Protein AF-A0A2E8M5B8-F1 (afdb_monomer_lite)

Secondary structure (DSSP, 8-state):
--------------S-----PPPS---EEETTEEE-TTS-BHHHHHHHTTT-HHHHHHHTT--HHHHHHHHHHHHSS-HHHHHHHHHHHHHHHHHHTT--HHHHHHHTT-SSHHHHHHHHHHHHSS-HHHHHHHHHHHS---

pLDDT: mean 84.52, std 21.91, range [30.61, 98.12]

Sequence (142 aa):
MANLEVRAFKQNAGDTIMSQDPPKFTITREGQHFRCPNGEDLLELAEEEEFSVSGVAEHLKLTNRQLEYAVERASGLRPKELFRRHRMLLARRLVAEGFSLQVIAHRLGFKHYTHFASEIKSYFDLPPRQFQKSVRALCPET

Foldseek 3Di:
DDDDDDDDPDDDDDDDDDDDDPQPWAWADDPPFTQTPVRDTLQVQCLVQLVDLCSSCVVSVHDSVSSQVRCCVHPVDGSSVVNLVSLLVVLLVVLLVVDDLVVSCVSSNNPDSVVVQVSNCVPVVDGPVRSSVVSNVVNPDD

Structure (mmCIF, N/CA/C/O backbone):
data_AF-A0A2E8M5B8-F1
#
_entry.id   AF-A0A2E8M5B8-F1
#
loop_
_atom_site.group_PDB
_atom_site.id
_atom_site.type_symbol
_atom_site.label_atom_id
_atom_site.label_alt_id
_atom_site.label_comp_id
_atom_site.label_asym_id
_atom_site.label_entity_id
_atom_site.label_seq_id
_atom_site.pdbx_PDB_ins_code
_atom_site.Cartn_x
_atom_site.Cartn_y
_atom_site.Cartn_z
_atom_site.occupancy
_atom_site.B_iso_or_eq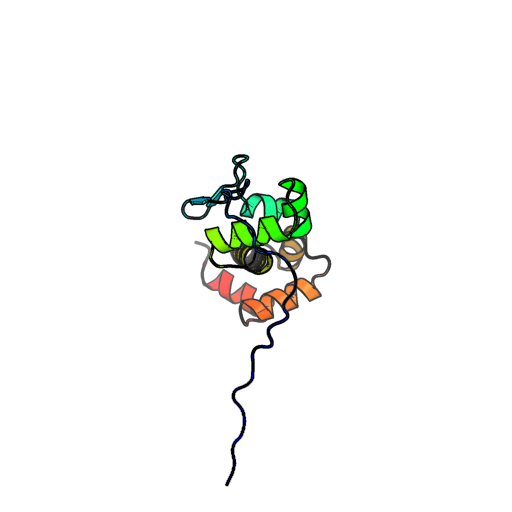uiv
_atom_site.auth_seq_id
_atom_site.auth_comp_id
_atom_site.auth_asym_id
_atom_site.auth_atom_id
_atom_site.pdbx_PDB_model_num
ATOM 1 N N . MET A 1 1 ? 30.129 -19.067 37.829 1.00 33.22 1 MET A N 1
ATOM 2 C CA . MET A 1 1 ? 30.507 -17.890 37.022 1.00 33.22 1 MET A CA 1
ATOM 3 C C . MET A 1 1 ? 29.460 -17.691 35.934 1.00 33.22 1 MET A C 1
ATOM 5 O O . MET A 1 1 ? 29.068 -18.681 35.336 1.00 33.22 1 MET A O 1
ATOM 9 N N . ALA A 1 2 ? 29.052 -16.431 35.738 1.00 38.66 2 ALA A N 1
ATOM 10 C CA . ALA A 1 2 ? 28.239 -15.855 34.653 1.00 38.66 2 ALA A CA 1
ATOM 11 C C . ALA A 1 2 ? 26.739 -16.236 34.538 1.00 38.66 2 ALA A C 1
ATOM 13 O O . ALA A 1 2 ? 26.355 -17.130 33.794 1.00 38.66 2 ALA A O 1
ATOM 14 N N . ASN A 1 3 ? 25.896 -15.437 35.209 1.00 33.50 3 ASN A N 1
ATOM 15 C CA . ASN A 1 3 ? 24.574 -15.025 34.709 1.00 33.50 3 ASN A CA 1
ATOM 16 C C . ASN A 1 3 ? 24.756 -14.075 33.509 1.00 33.50 3 ASN A C 1
ATOM 18 O O . ASN A 1 3 ? 25.598 -13.184 33.621 1.00 33.50 3 ASN A O 1
ATOM 22 N N . LEU A 1 4 ? 23.930 -14.175 32.453 1.00 33.72 4 LEU A N 1
ATOM 23 C CA . LEU A 1 4 ? 23.554 -13.009 31.629 1.00 33.72 4 LEU A CA 1
ATOM 24 C C . LEU A 1 4 ? 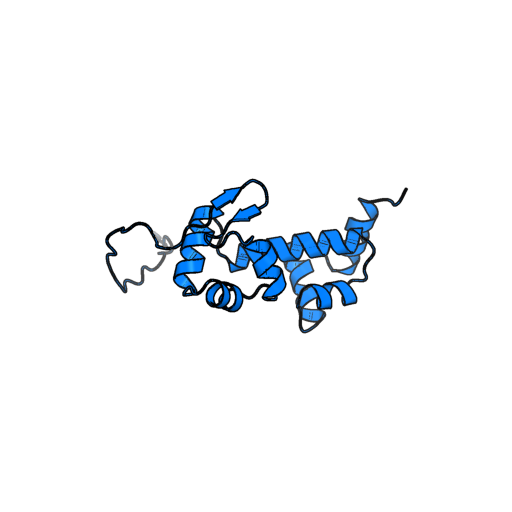22.255 -13.214 30.806 1.00 33.72 4 LEU A C 1
ATOM 26 O O . LEU A 1 4 ? 22.248 -13.802 29.731 1.00 33.72 4 LEU A O 1
ATOM 30 N N . GLU A 1 5 ? 21.176 -12.680 31.381 1.00 34.28 5 GLU A N 1
ATOM 31 C CA . GLU A 1 5 ? 20.091 -11.876 30.786 1.00 34.28 5 GLU A CA 1
ATOM 32 C C . GLU A 1 5 ? 19.226 -12.397 29.623 1.00 34.28 5 GLU A C 1
ATOM 34 O O . GLU A 1 5 ? 19.441 -12.149 28.436 1.00 34.28 5 GLU A O 1
ATOM 39 N N . VAL A 1 6 ? 18.076 -12.925 30.049 1.00 36.88 6 VAL A N 1
ATOM 40 C CA . VAL A 1 6 ? 16.765 -12.788 29.406 1.00 36.88 6 VAL A CA 1
ATOM 41 C C . VAL A 1 6 ? 16.484 -11.301 29.137 1.00 36.88 6 VAL A C 1
ATOM 43 O O . VAL A 1 6 ? 16.344 -10.508 30.068 1.00 36.88 6 VAL A O 1
ATOM 46 N N . ARG A 1 7 ? 16.387 -10.900 27.864 1.00 35.53 7 ARG A N 1
ATOM 47 C CA . ARG A 1 7 ? 16.002 -9.529 27.501 1.00 35.53 7 ARG A CA 1
ATOM 48 C C . ARG A 1 7 ? 14.517 -9.310 27.776 1.00 35.53 7 ARG A C 1
ATOM 50 O O . ARG A 1 7 ? 13.651 -9.801 27.059 1.00 35.53 7 ARG A O 1
ATOM 57 N N . ALA A 1 8 ? 14.271 -8.549 28.836 1.00 30.61 8 ALA A N 1
ATOM 58 C CA . ALA A 1 8 ? 12.982 -8.038 29.257 1.00 30.61 8 ALA A CA 1
ATOM 59 C C . ALA A 1 8 ? 12.283 -7.252 28.136 1.00 30.61 8 ALA A C 1
ATOM 61 O O . ALA A 1 8 ? 12.781 -6.228 27.663 1.00 30.61 8 ALA A O 1
ATOM 62 N N . PHE A 1 9 ? 11.086 -7.699 27.761 1.00 33.22 9 PHE A N 1
ATOM 63 C CA . PHE A 1 9 ? 10.122 -6.874 27.045 1.00 33.22 9 PHE A CA 1
ATOM 64 C C . PHE A 1 9 ? 9.540 -5.894 28.071 1.00 33.22 9 PHE A C 1
ATOM 66 O O . PHE A 1 9 ? 8.721 -6.269 28.911 1.00 33.22 9 PHE A O 1
ATOM 73 N N . LYS A 1 10 ? 10.060 -4.661 28.088 1.00 37.47 10 LYS A N 1
ATOM 74 C CA . LYS A 1 10 ? 9.606 -3.611 29.006 1.00 37.47 10 LYS A CA 1
ATOM 75 C C . LYS A 1 10 ? 8.118 -3.347 28.787 1.00 37.47 10 LYS A C 1
ATOM 77 O O . LYS A 1 10 ? 7.710 -2.825 27.754 1.00 37.47 10 LYS A O 1
ATOM 82 N N . GLN A 1 11 ? 7.344 -3.689 29.809 1.00 38.25 11 GLN A N 1
ATOM 83 C CA . GLN A 1 11 ? 6.025 -3.141 30.072 1.00 38.25 11 GLN A CA 1
ATOM 84 C C . GLN A 1 11 ? 6.169 -1.631 30.275 1.00 38.25 11 GLN A C 1
ATOM 86 O O . GLN A 1 11 ? 6.927 -1.200 31.141 1.00 38.25 11 GLN A O 1
ATOM 91 N N . ASN A 1 12 ? 5.427 -0.841 29.505 1.00 33.47 12 ASN A N 1
ATOM 92 C CA . ASN A 1 12 ? 5.017 0.484 29.943 1.00 33.47 12 ASN A CA 1
ATOM 93 C C . ASN A 1 12 ? 3.513 0.424 30.192 1.00 33.47 12 ASN A C 1
ATOM 95 O O . ASN A 1 12 ? 2.718 0.259 29.268 1.00 33.47 12 ASN A O 1
ATOM 99 N N . ALA A 1 13 ? 3.175 0.487 31.477 1.00 43.53 13 ALA A N 1
ATOM 100 C CA . ALA A 1 13 ? 1.834 0.670 31.992 1.00 43.53 13 ALA A CA 1
ATOM 101 C C . ALA A 1 13 ? 1.365 2.104 31.712 1.00 43.53 13 ALA A C 1
ATOM 103 O O . ALA A 1 13 ? 2.111 3.059 31.925 1.00 43.53 13 ALA A O 1
ATOM 104 N N . GLY A 1 14 ? 0.124 2.226 31.256 1.00 35.47 14 GLY A N 1
ATOM 105 C CA . GLY A 1 14 ? -0.558 3.490 31.030 1.00 35.47 14 GLY A CA 1
ATOM 106 C C . GLY A 1 14 ? -1.875 3.245 30.306 1.00 35.47 14 GLY A C 1
ATOM 107 O O . GLY A 1 14 ? -1.875 2.960 29.115 1.00 35.47 14 GLY A O 1
ATOM 108 N N . ASP A 1 15 ? -2.959 3.363 31.065 1.00 31.81 15 ASP A N 1
ATOM 109 C CA . ASP A 1 15 ? -4.348 3.549 30.640 1.00 31.81 15 ASP A CA 1
ATOM 110 C C . ASP A 1 15 ? -5.238 2.318 30.385 1.00 31.81 15 ASP A C 1
ATOM 112 O O . ASP A 1 15 ? -5.328 1.737 29.305 1.00 31.81 15 ASP A O 1
ATOM 116 N N . THR A 1 16 ? -6.025 2.070 31.438 1.00 36.72 16 THR A N 1
ATOM 117 C CA . THR A 1 16 ? -7.466 1.799 31.392 1.00 36.72 16 THR A CA 1
ATOM 118 C C . THR A 1 16 ? -7.899 0.378 31.042 1.00 36.72 16 THR A C 1
ATOM 120 O O . THR A 1 16 ? -8.002 -0.042 29.893 1.00 36.72 16 THR A O 1
ATOM 123 N N . ILE A 1 17 ? -8.289 -0.318 32.112 1.00 40.53 17 ILE A N 1
ATOM 124 C CA . ILE A 1 17 ? -9.293 -1.380 32.133 1.00 40.53 17 ILE A CA 1
ATOM 125 C C . ILE A 1 17 ? -10.528 -0.875 31.365 1.00 40.53 17 ILE A C 1
ATOM 127 O O . ILE A 1 17 ? -11.286 -0.063 31.888 1.00 40.53 17 ILE A O 1
ATOM 131 N N . MET A 1 18 ? -10.730 -1.322 30.124 1.00 39.91 18 MET A N 1
ATOM 132 C CA . MET A 1 18 ? -12.006 -1.140 29.429 1.00 39.91 18 MET A CA 1
ATOM 133 C C . MET A 1 18 ? -12.840 -2.406 29.597 1.00 39.91 18 MET A C 1
ATOM 135 O O . MET A 1 18 ? -12.490 -3.478 29.103 1.00 39.91 18 MET A O 1
ATOM 139 N N . SER A 1 19 ? -13.955 -2.245 30.308 1.00 40.88 19 SER A N 1
ATOM 140 C CA . SER A 1 19 ? -15.151 -3.073 30.197 1.00 40.88 19 SER A CA 1
ATOM 141 C C . SER A 1 19 ? -15.430 -3.380 28.725 1.00 40.88 19 SER A C 1
ATOM 143 O O . SER A 1 19 ? -15.559 -2.456 27.919 1.00 40.88 19 SER A O 1
ATOM 145 N N . GLN A 1 20 ? -15.501 -4.657 28.353 1.00 41.09 20 GLN A N 1
ATOM 146 C CA . GLN A 1 20 ? -15.844 -5.038 26.986 1.00 41.09 20 GLN A CA 1
ATOM 147 C C . GLN A 1 20 ? -17.353 -4.885 26.765 1.00 41.09 20 GLN A C 1
ATOM 149 O O . GLN A 1 20 ? -18.099 -5.858 26.798 1.00 41.09 20 GLN A O 1
ATOM 154 N N . ASP A 1 21 ? -17.787 -3.650 26.513 1.00 43.72 21 ASP A N 1
ATOM 155 C CA . ASP A 1 21 ? -18.856 -3.441 25.538 1.00 43.72 21 ASP A CA 1
ATOM 156 C C . ASP A 1 21 ? -18.351 -3.966 24.182 1.00 43.72 21 ASP A C 1
ATOM 158 O O . ASP A 1 21 ? -17.168 -3.778 23.860 1.00 43.72 21 ASP A O 1
ATOM 162 N N . PRO A 1 22 ? -19.192 -4.630 23.366 1.00 47.44 22 PRO A N 1
ATOM 163 C CA . PRO A 1 22 ? -18.788 -5.015 22.021 1.00 47.44 22 PRO A CA 1
ATOM 164 C C . PRO A 1 22 ? -18.291 -3.764 21.277 1.00 47.44 22 PRO A C 1
ATOM 166 O O . PRO A 1 22 ? -18.935 -2.711 21.349 1.00 47.44 22 PRO A O 1
ATOM 169 N N . PRO A 1 23 ? -17.138 -3.823 20.583 1.00 56.12 23 PRO A N 1
ATOM 170 C CA . PRO A 1 23 ? -16.625 -2.655 19.889 1.00 56.12 23 PRO A CA 1
ATOM 171 C C . PRO A 1 23 ? -17.671 -2.192 18.873 1.00 56.12 23 PRO A C 1
ATOM 173 O O . PRO A 1 23 ? -18.149 -2.989 18.066 1.00 56.12 23 PRO A O 1
ATOM 176 N N . LYS A 1 24 ? -17.998 -0.892 18.892 1.00 63.88 24 LYS A N 1
ATOM 177 C CA . LYS A 1 24 ? -18.961 -0.251 17.971 1.00 63.88 24 LYS A CA 1
ATOM 178 C C . LYS A 1 24 ? -18.659 -0.499 16.483 1.00 63.88 24 LYS A C 1
ATOM 180 O O . LYS A 1 24 ? -19.506 -0.224 15.643 1.00 63.88 24 LYS A O 1
ATOM 185 N N . PHE A 1 25 ? -17.469 -1.004 16.159 1.00 78.94 25 PHE A N 1
ATOM 186 C CA . PHE A 1 25 ? -17.004 -1.275 14.810 1.00 78.94 25 PHE A CA 1
ATOM 187 C C . PHE A 1 25 ? -16.419 -2.690 14.715 1.00 78.94 25 PHE A C 1
ATOM 189 O O . PHE A 1 25 ? -15.514 -3.045 15.472 1.00 78.94 25 PHE A O 1
ATOM 196 N N . THR A 1 26 ? -16.929 -3.500 13.785 1.00 87.94 26 THR A N 1
ATOM 197 C CA . THR A 1 26 ? -16.438 -4.860 13.518 1.00 87.94 26 THR A CA 1
ATOM 198 C C . THR A 1 26 ? -16.096 -4.989 12.041 1.00 87.94 26 THR A C 1
ATOM 200 O O . THR A 1 26 ? -16.945 -4.739 11.195 1.00 87.94 26 THR A O 1
ATOM 203 N N . ILE A 1 27 ? -14.861 -5.392 11.745 1.00 91.69 27 ILE A N 1
ATOM 204 C CA . ILE A 1 27 ? -14.448 -5.794 10.399 1.00 91.69 27 ILE A CA 1
ATOM 205 C C . ILE A 1 27 ? -14.554 -7.310 10.333 1.00 91.69 27 ILE A C 1
ATOM 207 O O . ILE A 1 27 ? -14.029 -8.004 11.209 1.00 91.69 27 ILE A O 1
ATOM 211 N N . THR A 1 28 ? -15.207 -7.818 9.296 1.00 92.38 28 THR A N 1
ATOM 212 C CA . THR A 1 28 ? -15.345 -9.258 9.068 1.00 92.38 28 THR A CA 1
ATOM 213 C C . THR A 1 28 ? -14.578 -9.647 7.818 1.00 92.38 28 THR A C 1
ATOM 215 O O . THR A 1 28 ? -14.636 -8.965 6.797 1.00 92.38 28 THR A O 1
ATOM 218 N N . ARG A 1 29 ? -13.838 -10.755 7.887 1.00 91.94 29 ARG A N 1
ATOM 219 C CA . ARG A 1 29 ? -13.138 -11.300 6.727 1.00 91.94 29 ARG A CA 1
ATOM 220 C C . ARG A 1 29 ? -14.043 -12.272 5.973 1.00 91.94 29 ARG A C 1
ATOM 222 O O . ARG A 1 29 ? -14.415 -13.311 6.512 1.00 91.94 29 ARG A O 1
ATOM 229 N N . GLU A 1 30 ? -14.306 -11.973 4.709 1.00 90.75 30 GLU A N 1
ATOM 230 C CA . GLU A 1 30 ? -15.111 -12.781 3.792 1.00 90.75 30 GLU A CA 1
ATOM 231 C C . GLU A 1 30 ? -14.247 -13.204 2.598 1.00 90.75 30 GLU A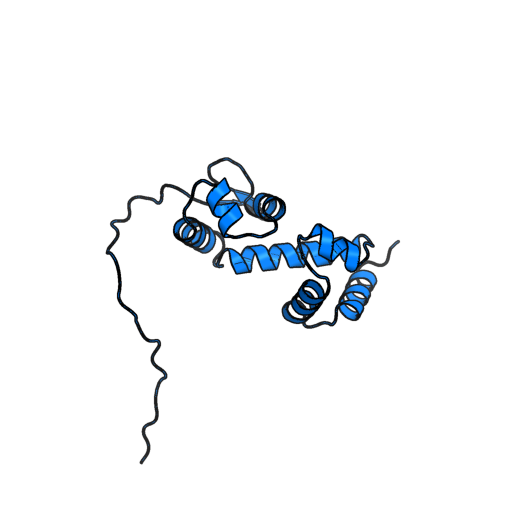 C 1
ATOM 233 O O . GLU A 1 30 ? -14.171 -12.547 1.560 1.00 90.75 30 GLU A O 1
ATOM 238 N N . GLY A 1 31 ? -13.509 -14.304 2.768 1.00 88.56 31 GLY A N 1
ATOM 239 C CA . GLY A 1 31 ? -12.560 -14.780 1.761 1.00 88.56 31 GLY A CA 1
ATOM 240 C C . GLY A 1 31 ? -11.382 -13.816 1.566 1.00 88.56 31 GLY A C 1
ATOM 241 O O . GLY A 1 31 ? -10.467 -13.768 2.401 1.00 88.56 31 GLY A O 1
ATOM 242 N N . GLN A 1 32 ? -11.381 -13.106 0.434 1.00 85.44 32 GLN A N 1
ATOM 243 C CA . GLN A 1 32 ? -10.380 -12.086 0.085 1.00 85.44 32 GLN A CA 1
ATOM 244 C C . GLN A 1 32 ? -10.792 -10.673 0.515 1.00 85.44 32 GLN A C 1
ATOM 246 O O . GLN A 1 32 ? -9.937 -9.793 0.562 1.00 85.44 32 GLN A O 1
ATOM 251 N N . HIS A 1 33 ? -12.063 -10.489 0.864 1.00 92.19 33 HIS A N 1
ATOM 252 C CA . HIS A 1 33 ? -12.640 -9.205 1.222 1.00 92.19 33 HIS A CA 1
ATOM 253 C C . HIS A 1 33 ? -12.626 -8.979 2.733 1.00 92.19 33 HIS A C 1
ATOM 255 O O . HIS A 1 33 ? -12.732 -9.922 3.527 1.00 92.19 33 HIS A O 1
ATOM 261 N N . PHE A 1 34 ? -12.522 -7.715 3.129 1.00 94.62 34 PHE A N 1
ATOM 262 C CA . PHE A 1 34 ? -12.621 -7.277 4.519 1.00 94.62 34 PHE A CA 1
ATOM 263 C C . PHE A 1 34 ? -13.777 -6.292 4.623 1.00 94.62 34 PHE A C 1
ATOM 265 O O . PHE A 1 34 ? -13.618 -5.108 4.345 1.00 94.62 34 PHE A O 1
ATOM 272 N N . ARG A 1 35 ? -14.951 -6.791 5.008 1.00 95.25 35 ARG A N 1
ATOM 273 C CA . ARG A 1 35 ? -16.172 -5.990 5.066 1.00 95.25 35 ARG A CA 1
ATOM 274 C C . ARG A 1 35 ? -16.189 -5.121 6.310 1.00 95.25 35 ARG A C 1
ATOM 276 O O . ARG A 1 35 ? -16.115 -5.624 7.436 1.00 95.25 35 ARG A O 1
ATOM 283 N N . CYS A 1 36 ? -16.306 -3.821 6.084 1.00 92.31 36 CYS A N 1
ATOM 284 C CA . CYS A 1 36 ? -16.576 -2.828 7.107 1.00 92.31 36 CYS A CA 1
ATOM 285 C C . CYS A 1 36 ? -18.095 -2.764 7.403 1.00 92.31 36 CYS A C 1
ATOM 287 O O . CYS A 1 36 ? -18.908 -3.153 6.564 1.00 92.31 36 CYS A O 1
ATOM 289 N N . PRO A 1 37 ? -18.525 -2.251 8.571 1.00 85.62 37 PRO A N 1
ATOM 290 C CA . PRO A 1 37 ? -19.941 -2.126 8.941 1.00 85.62 37 PRO A CA 1
ATOM 291 C C . PRO A 1 37 ? -20.799 -1.274 7.994 1.00 85.62 37 PRO A C 1
ATOM 293 O O . PRO A 1 37 ? -22.010 -1.453 7.942 1.00 85.62 37 PRO A O 1
ATOM 296 N N . ASN A 1 38 ? -20.187 -0.338 7.267 1.00 86.50 38 ASN A N 1
ATOM 297 C CA . ASN A 1 38 ? -20.822 0.476 6.224 1.00 86.50 38 ASN A CA 1
ATOM 298 C C . ASN A 1 38 ? -21.002 -0.276 4.888 1.00 86.50 38 ASN A C 1
ATOM 300 O O . ASN A 1 38 ? -21.591 0.281 3.968 1.00 86.50 38 ASN A O 1
ATOM 304 N N . GLY A 1 39 ? -20.523 -1.521 4.777 1.00 89.12 39 GLY A N 1
ATOM 305 C CA . GLY A 1 39 ? -20.601 -2.354 3.571 1.00 89.12 39 GLY A CA 1
ATOM 306 C C . GLY A 1 39 ? -19.402 -2.227 2.625 1.00 89.12 39 GLY A C 1
ATOM 307 O O . GLY A 1 39 ? -19.264 -3.041 1.712 1.00 89.12 39 GLY A O 1
ATOM 308 N N . GLU A 1 40 ? -18.516 -1.258 2.858 1.00 93.19 40 GLU A N 1
ATOM 309 C CA . GLU A 1 40 ? -17.314 -1.037 2.047 1.00 93.19 40 GLU A CA 1
ATOM 310 C C . GLU A 1 40 ? -16.260 -2.131 2.294 1.00 93.19 40 GLU A C 1
ATOM 312 O O . GLU A 1 40 ? -16.212 -2.748 3.367 1.00 93.19 40 GLU A O 1
ATOM 317 N N . ASP A 1 41 ? -15.417 -2.393 1.293 1.00 96.31 41 ASP A N 1
ATOM 318 C CA . ASP A 1 41 ? -14.245 -3.252 1.456 1.00 96.31 41 ASP A CA 1
ATOM 319 C C . ASP A 1 41 ? -13.051 -2.433 1.963 1.00 96.31 41 ASP A C 1
ATOM 321 O O . ASP A 1 41 ? -12.675 -1.418 1.384 1.00 96.31 41 ASP A O 1
ATOM 325 N N . LEU A 1 42 ? -12.433 -2.887 3.051 1.00 96.75 42 LEU A N 1
ATOM 326 C CA . LEU A 1 42 ? -11.307 -2.202 3.678 1.00 96.75 42 LEU A CA 1
ATOM 327 C C . LEU A 1 42 ? -10.094 -2.057 2.744 1.00 96.75 42 LEU A C 1
ATOM 329 O O . LEU A 1 42 ? -9.355 -1.083 2.865 1.00 96.75 42 LEU A O 1
ATOM 333 N N . LEU A 1 43 ? -9.830 -3.041 1.881 1.00 96.88 43 LEU A N 1
ATOM 334 C CA . LEU A 1 43 ? -8.672 -3.018 0.988 1.00 96.88 43 LEU A CA 1
ATOM 335 C C . LEU A 1 43 ? -8.906 -2.087 -0.198 1.00 96.88 43 LEU A C 1
ATOM 337 O O . LEU A 1 43 ? -7.975 -1.384 -0.576 1.00 96.88 43 LEU A O 1
ATOM 341 N N . GLU A 1 44 ? -10.129 -2.047 -0.730 1.00 96.75 44 GLU A N 1
ATOM 342 C CA . GLU A 1 44 ? -10.532 -1.062 -1.745 1.00 96.75 44 GLU A CA 1
ATOM 343 C C . GLU A 1 44 ? -10.440 0.356 -1.173 1.00 96.75 44 GLU A C 1
ATOM 345 O O . GLU A 1 44 ? -9.784 1.217 -1.754 1.00 96.75 44 GLU A O 1
ATOM 350 N N . LEU A 1 45 ? -10.959 0.568 0.040 1.00 96.50 45 LEU A N 1
ATOM 351 C CA . LEU A 1 45 ? -10.839 1.849 0.731 1.00 96.50 45 LEU A CA 1
ATOM 352 C C . LEU A 1 45 ? -9.375 2.235 0.997 1.00 96.50 45 LEU A C 1
ATOM 354 O O . LEU A 1 45 ? -8.994 3.400 0.915 1.00 96.50 45 LEU A O 1
ATOM 358 N N . ALA A 1 46 ? -8.515 1.257 1.290 1.00 97.00 46 ALA A N 1
ATOM 359 C CA . ALA A 1 46 ? -7.087 1.513 1.417 1.00 97.00 46 ALA A CA 1
ATOM 360 C C . ALA A 1 46 ? -6.450 1.949 0.089 1.00 97.00 46 ALA A C 1
ATOM 362 O O . ALA A 1 46 ? -5.469 2.680 0.133 1.00 97.00 46 ALA A O 1
ATOM 363 N N . GLU A 1 47 ? -6.954 1.532 -1.073 1.00 96.62 47 GLU A N 1
ATOM 364 C CA . GLU A 1 47 ? -6.478 2.043 -2.365 1.00 96.62 47 GLU A CA 1
ATOM 365 C C . GLU A 1 47 ? -6.904 3.500 -2.581 1.00 96.62 47 GLU A C 1
ATOM 367 O O . GLU A 1 47 ? -6.071 4.319 -2.974 1.00 96.62 47 GLU A O 1
ATOM 372 N N . GLU A 1 48 ? -8.164 3.824 -2.273 1.00 96.19 48 GLU A N 1
ATOM 373 C CA . GLU A 1 48 ? -8.729 5.178 -2.378 1.00 96.19 48 GLU A CA 1
ATOM 374 C C . GLU A 1 48 ? -7.980 6.183 -1.492 1.00 96.19 48 GLU A C 1
ATOM 376 O O . GLU A 1 48 ? -7.645 7.281 -1.933 1.00 96.19 48 GLU A O 1
ATOM 381 N N . GLU A 1 49 ? -7.618 5.765 -0.279 1.00 96.44 49 GLU A N 1
ATOM 382 C CA . GLU A 1 49 ? -6.890 6.569 0.709 1.00 96.44 49 GLU A CA 1
ATOM 383 C C . GLU A 1 49 ? -5.354 6.462 0.576 1.00 96.44 49 GLU A C 1
ATOM 385 O O . GLU A 1 49 ? -4.610 6.688 1.535 1.00 96.44 49 GLU A O 1
ATOM 390 N N . GLU A 1 50 ? -4.842 6.065 -0.596 1.00 95.62 50 GLU A N 1
ATOM 391 C CA . GLU A 1 50 ? -3.404 5.937 -0.903 1.00 95.62 50 GLU A CA 1
ATOM 392 C C . GLU A 1 50 ? -2.602 5.095 0.120 1.00 95.62 50 GLU A C 1
ATOM 394 O O . GLU A 1 50 ? -1.410 5.309 0.381 1.00 95.62 50 GLU A O 1
ATOM 399 N N . PHE A 1 51 ? -3.251 4.081 0.687 1.00 96.81 51 PHE A N 1
ATOM 400 C CA . PHE A 1 51 ? -2.763 3.173 1.728 1.00 96.81 51 PHE A CA 1
ATOM 401 C C . PHE A 1 51 ? -2.435 3.875 3.056 1.00 96.81 51 PHE A C 1
ATOM 403 O O . PHE A 1 51 ? -1.608 3.394 3.842 1.00 96.81 51 PHE A O 1
ATOM 410 N N . SER A 1 52 ? -3.078 5.013 3.320 1.00 95.81 52 SER A N 1
ATOM 411 C CA . SER A 1 52 ? -2.968 5.770 4.564 1.00 95.81 52 SER A CA 1
ATOM 412 C C . SER A 1 52 ? -3.834 5.163 5.667 1.00 95.81 52 SER A C 1
ATOM 414 O O . SER A 1 52 ? -5.054 5.120 5.566 1.00 95.81 52 SER A O 1
ATOM 416 N N . VAL A 1 53 ? -3.219 4.740 6.777 1.00 96.38 53 VAL A N 1
ATOM 417 C CA . VAL A 1 53 ? -3.974 4.230 7.939 1.00 96.38 53 VAL A CA 1
ATOM 418 C C . VAL A 1 53 ? -4.865 5.315 8.542 1.00 96.38 53 VAL A C 1
ATOM 420 O O . VAL A 1 53 ? -6.003 5.030 8.905 1.00 96.38 53 VAL A O 1
ATOM 423 N N . SER A 1 54 ? -4.371 6.554 8.619 1.00 96.81 54 SER A N 1
ATOM 424 C CA . SER A 1 54 ? -5.153 7.669 9.150 1.00 96.81 54 SER A CA 1
ATOM 425 C C . SER A 1 54 ? -6.281 8.075 8.209 1.00 96.81 54 SER A C 1
ATOM 427 O O . SER A 1 54 ? -7.376 8.311 8.698 1.00 96.81 54 SER A O 1
ATOM 429 N N . GLY A 1 55 ? -6.047 8.076 6.890 1.00 96.88 55 GLY A N 1
ATOM 430 C CA . GLY A 1 55 ? -7.087 8.371 5.893 1.00 96.88 55 GLY A CA 1
ATOM 431 C C . GLY A 1 55 ? -8.238 7.370 5.971 1.00 96.88 55 GLY A C 1
ATOM 432 O O . GLY A 1 55 ? -9.386 7.747 6.185 1.00 96.88 55 GLY A O 1
ATOM 433 N N . VAL A 1 56 ? -7.915 6.070 5.985 1.00 96.69 56 VAL A N 1
ATOM 434 C CA . VAL A 1 56 ? -8.918 5.006 6.159 1.00 96.69 56 VAL A CA 1
ATOM 435 C C . VAL A 1 56 ? -9.656 5.126 7.499 1.00 96.69 56 VAL A C 1
ATOM 437 O O . VAL A 1 56 ? -10.870 4.931 7.560 1.00 96.69 56 VAL A O 1
ATOM 440 N N . ALA A 1 57 ? -8.954 5.449 8.591 1.00 95.38 57 ALA A N 1
ATOM 441 C CA . ALA A 1 57 ? -9.594 5.640 9.892 1.00 95.38 57 ALA A CA 1
ATOM 442 C C . ALA A 1 57 ? -10.569 6.827 9.870 1.00 95.38 57 ALA A C 1
ATOM 444 O O . ALA A 1 57 ? -11.699 6.694 10.337 1.00 95.38 57 ALA A O 1
ATOM 445 N N . GLU A 1 58 ? -10.156 7.957 9.298 1.00 95.75 58 GLU A N 1
ATOM 446 C CA . GLU A 1 58 ? -10.976 9.161 9.160 1.00 95.75 58 GLU A CA 1
ATOM 447 C C . GLU A 1 58 ? -12.214 8.908 8.291 1.00 95.75 58 GLU A C 1
ATOM 449 O O . GLU A 1 58 ? -13.324 9.244 8.716 1.00 95.75 58 GLU A O 1
ATOM 454 N N . HIS A 1 59 ? -12.061 8.229 7.149 1.00 95.19 59 HIS A N 1
ATOM 455 C CA . HIS A 1 59 ? -13.171 7.852 6.264 1.00 95.19 59 HIS A CA 1
ATOM 456 C C . HIS A 1 59 ? -14.209 6.978 6.975 1.00 95.19 59 HIS A C 1
ATOM 458 O O . HIS A 1 59 ? -15.413 7.230 6.911 1.00 95.19 59 HIS A O 1
ATOM 464 N N . LEU A 1 60 ? -13.745 6.002 7.761 1.00 93.31 60 LEU A N 1
ATOM 465 C CA . LEU A 1 60 ? -14.604 5.130 8.569 1.00 93.31 60 LEU A CA 1
ATOM 466 C C . LEU A 1 60 ? -15.125 5.799 9.854 1.00 93.31 60 LEU A C 1
ATOM 468 O O . LEU A 1 60 ? -15.861 5.166 10.616 1.00 93.31 60 LEU A O 1
ATOM 472 N N . LYS A 1 61 ? -14.770 7.068 10.106 1.00 93.94 61 LYS A N 1
ATOM 473 C CA . LYS A 1 61 ? -15.110 7.833 11.320 1.00 93.94 61 LYS A CA 1
ATOM 474 C C . LYS A 1 61 ? -14.623 7.150 12.602 1.00 93.94 61 LYS A C 1
ATOM 476 O O . LYS A 1 61 ? -15.314 7.121 13.623 1.00 93.94 61 LYS A O 1
ATOM 481 N N . LEU A 1 62 ? -13.415 6.599 12.538 1.00 91.88 62 LEU A N 1
ATOM 482 C CA . LEU A 1 62 ? -12.721 5.914 13.618 1.00 91.88 62 LEU A CA 1
ATOM 483 C C . LEU A 1 62 ? -11.463 6.665 14.036 1.00 91.88 62 LEU A C 1
ATOM 485 O O . LEU A 1 62 ? -10.820 7.373 13.269 1.00 91.88 62 LEU A O 1
ATOM 489 N N . THR A 1 63 ? -11.040 6.413 15.267 1.00 93.81 63 THR A N 1
ATOM 490 C CA . THR A 1 63 ? -9.658 6.689 15.666 1.00 93.81 63 THR A CA 1
ATOM 491 C C . THR A 1 63 ? -8.717 5.617 15.104 1.00 93.81 63 THR A C 1
ATOM 493 O O . THR A 1 63 ? -9.107 4.456 14.951 1.00 93.81 63 THR A O 1
ATOM 496 N N . ASN A 1 64 ? -7.440 5.958 14.892 1.00 93.31 64 ASN A N 1
ATOM 497 C CA . ASN A 1 64 ? -6.414 4.992 14.463 1.00 93.31 64 ASN A CA 1
ATOM 498 C C . ASN A 1 64 ? -6.374 3.738 15.355 1.00 93.31 64 ASN A C 1
ATOM 500 O O . ASN A 1 64 ? -6.305 2.621 14.855 1.00 93.31 64 ASN A O 1
ATOM 504 N N . ARG A 1 65 ? -6.500 3.904 16.678 1.00 92.75 65 ARG A N 1
ATOM 505 C CA . ARG A 1 65 ? -6.506 2.789 17.639 1.00 92.75 65 ARG A CA 1
ATOM 506 C C . ARG A 1 65 ? -7.700 1.850 17.438 1.00 92.75 65 ARG A C 1
ATOM 508 O O . ARG A 1 65 ? -7.540 0.637 17.531 1.00 92.75 65 ARG A O 1
ATOM 515 N N . GLN A 1 66 ? -8.888 2.388 17.157 1.00 92.94 66 GLN A N 1
ATOM 516 C CA . GLN A 1 66 ? -10.072 1.570 16.869 1.00 92.94 66 GLN A CA 1
ATOM 517 C C . GLN A 1 66 ? -9.907 0.785 15.567 1.00 92.94 66 GLN A C 1
ATOM 519 O O . GLN A 1 66 ? -10.218 -0.406 15.542 1.00 92.94 66 GLN A O 1
ATOM 524 N N . LEU A 1 67 ? -9.377 1.429 14.521 1.00 94.94 67 LEU A N 1
ATOM 525 C CA . LEU A 1 67 ? -9.070 0.756 13.262 1.00 94.94 67 LEU A CA 1
ATOM 526 C C . LEU A 1 67 ? -8.045 -0.363 13.478 1.00 94.94 67 LEU A C 1
ATOM 528 O O . LEU A 1 67 ? -8.262 -1.486 13.034 1.00 94.94 67 LEU A O 1
ATOM 532 N N . GLU A 1 68 ? -6.962 -0.091 14.209 1.00 94.69 68 GLU A N 1
ATOM 533 C CA . GLU A 1 68 ? -5.943 -1.092 14.527 1.00 94.69 68 GLU A CA 1
ATOM 534 C C . GLU A 1 68 ? -6.528 -2.332 15.195 1.00 94.69 68 GLU A C 1
ATOM 536 O O . GLU A 1 68 ? -6.290 -3.437 1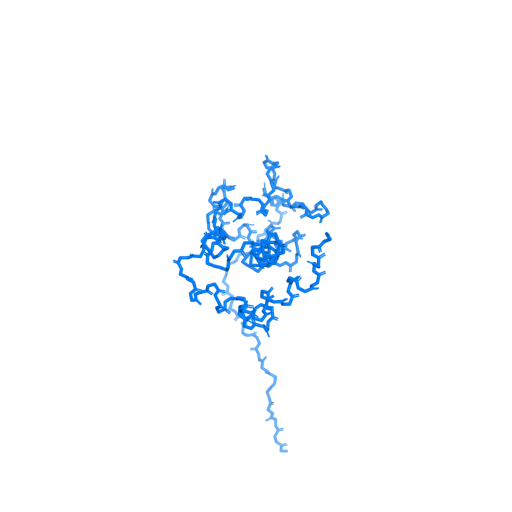4.712 1.00 94.69 68 GLU A O 1
ATOM 541 N N . TYR A 1 69 ? -7.321 -2.162 16.256 1.00 93.69 69 TYR A N 1
ATOM 542 C CA . TYR A 1 69 ? -7.944 -3.295 16.937 1.00 93.69 69 TYR A CA 1
ATOM 543 C C . TYR A 1 69 ? -8.899 -4.073 16.033 1.00 93.69 69 TYR A C 1
ATOM 545 O O . TYR A 1 69 ? -8.889 -5.305 16.049 1.00 93.69 69 TYR A O 1
ATOM 553 N N . ALA A 1 70 ? -9.726 -3.376 15.250 1.00 93.25 70 ALA A N 1
ATOM 554 C CA . ALA A 1 70 ? -10.686 -4.023 14.365 1.00 93.25 70 ALA A CA 1
ATOM 555 C C . ALA A 1 70 ? -9.984 -4.841 13.268 1.00 93.25 70 ALA A C 1
ATOM 557 O O . ALA A 1 70 ? -10.353 -5.991 13.025 1.00 93.25 70 ALA A O 1
ATOM 558 N N . VAL A 1 71 ? -8.936 -4.283 12.655 1.00 94.81 71 VAL A N 1
ATOM 559 C CA . VAL A 1 71 ? -8.155 -4.957 11.609 1.00 94.81 71 VAL A CA 1
ATOM 560 C C . VA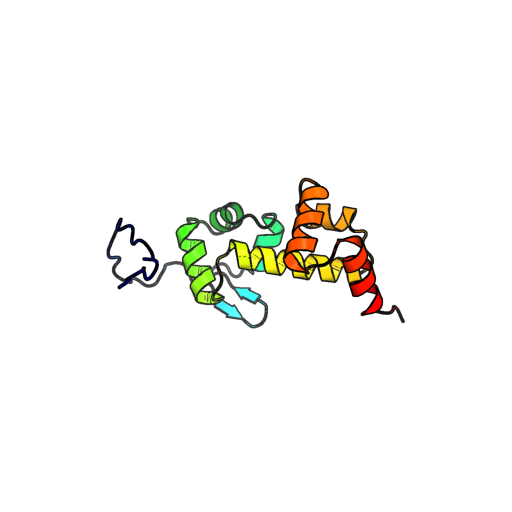L A 1 71 ? -7.333 -6.109 12.176 1.00 94.81 71 VAL A C 1
ATOM 562 O O . VAL A 1 71 ? -7.308 -7.185 11.579 1.00 94.81 71 VAL A O 1
ATOM 565 N N . GLU A 1 72 ? -6.691 -5.924 13.328 1.00 94.81 72 GLU A N 1
ATOM 566 C CA . GLU A 1 72 ? -5.894 -6.969 13.978 1.00 94.81 72 GLU A CA 1
ATOM 567 C C . GLU A 1 72 ? -6.773 -8.157 14.374 1.00 94.81 72 GLU A C 1
ATOM 569 O O . GLU A 1 72 ? -6.415 -9.302 14.108 1.00 94.81 72 GLU A O 1
ATOM 574 N N . ARG A 1 73 ? -7.978 -7.902 14.896 1.00 92.81 73 ARG A N 1
ATOM 575 C CA . ARG A 1 73 ? -8.955 -8.954 15.204 1.00 92.81 73 ARG A CA 1
ATOM 576 C C . ARG A 1 73 ? -9.437 -9.701 13.955 1.00 92.81 73 ARG A C 1
ATOM 578 O O . ARG A 1 73 ? -9.654 -10.906 14.029 1.00 92.81 73 ARG A O 1
ATOM 585 N N . ALA A 1 74 ? -9.615 -9.006 12.831 1.00 93.12 74 ALA A N 1
ATOM 586 C CA . ALA A 1 74 ? -10.139 -9.595 11.596 1.00 93.12 74 ALA A CA 1
ATOM 587 C C . ALA A 1 74 ? -9.079 -10.329 10.754 1.00 93.12 74 ALA A C 1
ATOM 589 O O . ALA A 1 74 ? -9.386 -11.311 10.078 1.00 93.12 74 ALA A O 1
ATOM 590 N N . SER A 1 75 ? -7.837 -9.837 10.755 1.00 92.75 75 SER A N 1
ATOM 591 C CA . SER A 1 75 ? -6.770 -10.282 9.846 1.00 92.75 75 SER A CA 1
ATOM 592 C C . SER A 1 75 ? -5.568 -10.923 10.545 1.00 92.75 75 SER A C 1
ATOM 594 O O . SER A 1 75 ? -4.777 -11.596 9.886 1.00 92.75 75 SER A O 1
ATOM 596 N N . GLY A 1 76 ? -5.403 -10.701 11.854 1.00 94.50 76 GLY A N 1
ATOM 597 C CA . GLY A 1 76 ? -4.186 -11.029 12.600 1.00 94.50 76 GLY A CA 1
ATOM 598 C C . GLY A 1 76 ? -3.007 -10.085 12.329 1.00 94.50 76 GLY A C 1
ATOM 599 O O . GLY A 1 76 ? -1.914 -10.319 12.837 1.00 94.50 76 GLY A O 1
ATOM 600 N N . LEU A 1 77 ? -3.197 -9.034 11.522 1.00 94.94 77 LEU A N 1
ATOM 601 C CA . LEU A 1 77 ? -2.165 -8.073 11.133 1.00 94.94 77 LEU A CA 1
ATOM 602 C C . LEU A 1 77 ? -2.537 -6.656 11.571 1.00 94.94 77 LEU A C 1
ATOM 604 O O . LEU A 1 77 ? -3.707 -6.293 11.659 1.00 94.94 77 LEU A O 1
ATOM 608 N N . ARG A 1 78 ? -1.524 -5.810 11.775 1.00 95.06 78 ARG A N 1
ATOM 609 C CA . ARG A 1 78 ? -1.732 -4.363 11.926 1.00 95.06 78 ARG A CA 1
ATOM 610 C C . ARG A 1 78 ? -2.168 -3.759 10.578 1.00 95.06 78 ARG A C 1
ATOM 612 O O . ARG A 1 78 ? -1.644 -4.197 9.550 1.00 95.06 78 ARG A O 1
ATOM 619 N N . PRO A 1 79 ? -3.009 -2.704 10.558 1.00 95.94 79 PRO A N 1
ATOM 620 C CA . PRO A 1 79 ? -3.477 -2.055 9.327 1.00 95.94 79 PRO A CA 1
ATOM 621 C C . PRO A 1 79 ? -2.354 -1.705 8.356 1.00 95.94 79 PRO A C 1
ATOM 623 O O . PRO A 1 79 ? -2.420 -2.045 7.181 1.00 95.94 79 PRO A O 1
ATOM 626 N N . LYS A 1 80 ? -1.267 -1.113 8.865 1.00 96.50 80 LYS A N 1
ATOM 627 C CA . LYS A 1 80 ? -0.111 -0.732 8.048 1.00 96.50 80 LYS A CA 1
ATOM 628 C C . LYS A 1 80 ? 0.486 -1.915 7.281 1.00 96.50 80 LYS A C 1
ATOM 630 O O . LYS A 1 80 ? 0.820 -1.767 6.111 1.00 96.50 80 LYS A O 1
ATOM 635 N N . GLU A 1 81 ? 0.618 -3.074 7.924 1.00 97.31 81 GLU A N 1
ATOM 636 C CA . GLU A 1 81 ? 1.180 -4.269 7.284 1.00 97.31 81 GLU A CA 1
ATOM 637 C C . GLU A 1 81 ? 0.179 -4.914 6.320 1.00 97.31 81 GLU A C 1
ATOM 639 O O . GLU A 1 81 ? 0.559 -5.338 5.230 1.00 97.31 81 GLU A O 1
ATOM 644 N N . LEU A 1 82 ? -1.109 -4.929 6.675 1.00 97.25 82 LEU A N 1
ATOM 645 C CA . LEU A 1 82 ? -2.161 -5.417 5.785 1.00 97.25 82 LEU A CA 1
ATOM 646 C C . LEU A 1 82 ? -2.212 -4.600 4.484 1.00 97.25 82 LEU A C 1
ATOM 648 O O . LEU A 1 82 ? -2.181 -5.171 3.393 1.00 97.25 82 LEU A O 1
ATOM 652 N N . PHE A 1 83 ? -2.216 -3.270 4.594 1.00 97.75 83 PHE A N 1
ATOM 653 C CA . PHE A 1 83 ? -2.256 -2.359 3.448 1.00 97.75 83 PHE A CA 1
ATOM 654 C C . PHE A 1 83 ? -0.976 -2.444 2.626 1.00 97.75 83 PHE A C 1
ATOM 656 O O . PHE A 1 83 ? -1.033 -2.503 1.401 1.00 97.75 83 PHE A O 1
ATOM 663 N N . ARG A 1 84 ? 0.185 -2.539 3.286 1.00 97.69 84 ARG A N 1
ATOM 664 C CA . ARG A 1 84 ? 1.468 -2.786 2.620 1.00 97.69 84 ARG A CA 1
ATOM 665 C C . ARG A 1 84 ? 1.427 -4.067 1.788 1.00 97.69 84 ARG A C 1
ATOM 667 O O . ARG A 1 84 ? 1.792 -4.042 0.615 1.00 97.69 84 ARG A O 1
ATOM 674 N N . ARG A 1 85 ? 0.956 -5.175 2.365 1.00 97.31 85 ARG A N 1
ATOM 675 C CA . ARG A 1 85 ? 0.816 -6.458 1.664 1.00 97.31 85 ARG A CA 1
ATOM 676 C C . ARG A 1 85 ? -0.114 -6.343 0.461 1.00 97.31 85 ARG A C 1
ATOM 678 O O . ARG A 1 85 ? 0.254 -6.804 -0.618 1.00 97.31 85 ARG A O 1
ATOM 685 N N . HIS A 1 86 ? -1.275 -5.712 0.626 1.00 97.44 86 HIS A N 1
ATOM 686 C CA . HIS A 1 86 ? -2.217 -5.475 -0.472 1.00 97.44 86 HIS A CA 1
ATOM 687 C C . HIS A 1 86 ? -1.576 -4.658 -1.602 1.00 97.44 86 HIS A C 1
ATOM 689 O O . HIS A 1 86 ? -1.527 -5.105 -2.748 1.00 97.44 86 HIS A O 1
ATOM 695 N N . ARG A 1 87 ? -0.932 -3.537 -1.258 1.00 97.81 87 ARG A N 1
ATOM 696 C CA . ARG A 1 87 ? -0.195 -2.671 -2.193 1.00 97.81 87 ARG A CA 1
ATOM 697 C C . ARG A 1 87 ? 0.857 -3.434 -2.999 1.00 97.81 87 ARG A C 1
ATOM 699 O O . ARG A 1 87 ? 1.015 -3.202 -4.195 1.00 97.81 87 ARG A O 1
ATOM 706 N N . MET A 1 88 ? 1.577 -4.362 -2.369 1.00 98.06 88 MET A N 1
ATOM 707 C CA . MET A 1 88 ? 2.595 -5.176 -3.043 1.00 98.06 88 MET A CA 1
ATOM 708 C C . MET A 1 88 ? 1.989 -6.256 -3.946 1.00 98.06 88 MET A C 1
ATOM 710 O O . MET A 1 88 ? 2.521 -6.521 -5.027 1.00 98.06 88 MET A O 1
ATOM 714 N N . LEU A 1 89 ? 0.853 -6.846 -3.563 1.00 96.94 89 LEU A N 1
ATOM 715 C CA . LEU A 1 89 ? 0.108 -7.761 -4.434 1.00 96.94 89 LEU A CA 1
ATOM 716 C C . LEU A 1 89 ? -0.397 -7.047 -5.695 1.00 96.94 89 LEU A C 1
ATOM 718 O O . LEU A 1 89 ? -0.244 -7.588 -6.793 1.00 96.94 89 LEU A O 1
ATOM 722 N N . LEU A 1 90 ? -0.907 -5.821 -5.555 1.00 97.69 90 LEU A N 1
ATOM 723 C CA . LEU A 1 90 ? -1.298 -4.977 -6.686 1.00 97.69 90 LEU A CA 1
ATOM 724 C C . LEU A 1 90 ? -0.102 -4.619 -7.571 1.00 97.69 90 LEU A C 1
ATOM 726 O O . LEU A 1 90 ? -0.195 -4.728 -8.790 1.00 97.69 90 LEU A O 1
ATOM 730 N N . ALA A 1 91 ? 1.051 -4.276 -6.985 1.00 97.88 91 ALA A N 1
ATOM 731 C CA . ALA A 1 91 ? 2.270 -4.019 -7.754 1.00 97.88 91 ALA A CA 1
ATOM 732 C C . ALA A 1 91 ? 2.652 -5.219 -8.631 1.00 97.88 91 ALA A C 1
ATOM 734 O O . ALA A 1 91 ? 2.945 -5.057 -9.815 1.00 97.88 91 ALA A O 1
ATOM 735 N N . ARG A 1 92 ? 2.604 -6.432 -8.068 1.00 97.62 92 ARG A N 1
ATOM 736 C CA . ARG A 1 92 ? 2.862 -7.670 -8.814 1.00 97.62 92 ARG A CA 1
ATOM 737 C C . ARG A 1 92 ? 1.852 -7.874 -9.941 1.00 97.62 92 ARG A C 1
ATOM 739 O O . ARG A 1 92 ? 2.259 -8.192 -11.053 1.00 97.62 92 ARG A O 1
ATOM 746 N N . ARG A 1 93 ? 0.562 -7.667 -9.669 1.00 96.69 93 ARG A N 1
ATOM 747 C CA . ARG A 1 93 ? -0.504 -7.773 -10.673 1.00 96.69 93 ARG A CA 1
ATOM 748 C C . ARG A 1 93 ? -0.287 -6.796 -11.831 1.00 96.69 93 ARG A C 1
ATOM 750 O O . ARG A 1 93 ? -0.255 -7.219 -12.977 1.00 96.69 93 ARG A O 1
ATOM 757 N N . LEU A 1 94 ? -0.041 -5.521 -11.539 1.00 97.38 94 LEU A N 1
ATOM 758 C CA . LEU A 1 94 ? 0.171 -4.497 -12.565 1.00 97.38 94 LEU A CA 1
ATOM 759 C C . LEU A 1 94 ? 1.433 -4.755 -13.405 1.00 97.38 94 LEU A C 1
ATOM 761 O O . LEU A 1 94 ? 1.475 -4.429 -14.589 1.00 97.38 94 LEU A O 1
ATOM 765 N N . VAL A 1 95 ? 2.476 -5.352 -12.819 1.00 97.50 95 VAL A N 1
ATOM 766 C CA . VAL A 1 95 ? 3.643 -5.793 -13.594 1.00 97.50 95 VAL A CA 1
ATOM 767 C C . VAL A 1 95 ? 3.272 -6.905 -14.575 1.00 97.50 95 VAL A C 1
ATOM 769 O O . VAL A 1 95 ? 3.753 -6.874 -15.712 1.00 97.50 95 VAL A O 1
ATOM 772 N N . ALA A 1 96 ? 2.459 -7.871 -14.136 1.00 95.69 96 ALA A N 1
ATOM 773 C CA . ALA A 1 96 ? 1.974 -8.961 -14.978 1.00 95.69 96 ALA A CA 1
ATOM 774 C C . ALA A 1 96 ? 1.070 -8.444 -16.108 1.00 95.69 96 ALA A C 1
ATOM 776 O O . ALA A 1 96 ? 1.184 -8.917 -17.225 1.00 95.69 96 ALA A O 1
ATOM 777 N N . GLU A 1 97 ? 0.277 -7.400 -15.856 1.00 95.38 97 GLU A N 1
ATOM 778 C CA . GLU A 1 97 ? -0.529 -6.689 -16.867 1.00 95.38 97 GLU A CA 1
ATOM 779 C C . GLU A 1 97 ? 0.310 -5.809 -17.824 1.00 95.38 97 GLU A C 1
ATOM 781 O O . GLU A 1 97 ? -0.229 -5.082 -18.654 1.00 95.38 97 GLU A O 1
ATOM 786 N N . GLY A 1 98 ? 1.643 -5.823 -17.710 1.00 95.62 98 GLY A N 1
ATOM 787 C CA . GLY A 1 98 ? 2.537 -5.158 -18.659 1.00 95.62 98 GLY A CA 1
ATOM 788 C C . GLY A 1 98 ? 2.864 -3.693 -18.346 1.00 95.62 98 GLY A C 1
ATOM 789 O O . GLY A 1 98 ? 3.688 -3.098 -19.050 1.00 95.62 98 GLY A O 1
ATOM 790 N N . PHE A 1 99 ? 2.343 -3.112 -17.261 1.00 96.88 99 PHE A N 1
ATOM 791 C CA . PHE A 1 99 ? 2.650 -1.725 -16.895 1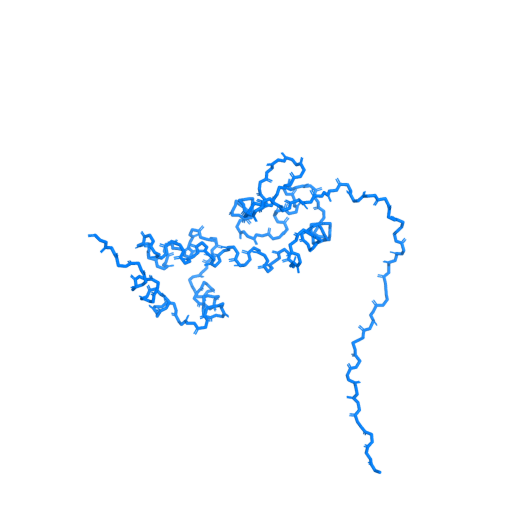.00 96.88 99 PHE A CA 1
ATOM 792 C C . PHE A 1 99 ? 4.141 -1.515 -16.566 1.00 96.88 99 PHE A C 1
ATOM 794 O O . PHE A 1 99 ? 4.870 -2.422 -16.140 1.00 96.88 99 PHE A O 1
ATOM 801 N N . SER A 1 100 ? 4.624 -0.286 -16.782 1.00 96.50 100 SER A N 1
ATOM 802 C CA . SER A 1 100 ? 5.986 0.106 -16.409 1.00 96.50 100 SER A CA 1
ATOM 803 C C . SER A 1 100 ? 6.075 0.390 -14.908 1.00 96.50 100 SER A C 1
ATOM 805 O O . SER A 1 100 ? 5.138 0.904 -14.301 1.00 96.50 100 SER A O 1
ATOM 807 N N . LEU A 1 101 ? 7.232 0.117 -14.298 1.00 97.00 101 LEU A N 1
ATOM 808 C CA . LEU A 1 101 ? 7.439 0.328 -12.858 1.00 97.00 101 LEU A CA 1
ATOM 809 C C . LEU A 1 101 ? 7.192 1.780 -12.414 1.00 97.00 101 LEU A C 1
ATOM 811 O O . LEU A 1 101 ? 6.757 2.015 -11.292 1.00 97.00 101 LEU A O 1
ATOM 815 N N . GLN A 1 102 ? 7.449 2.754 -13.291 1.00 97.19 102 GLN A N 1
ATOM 816 C CA . GLN A 1 102 ? 7.203 4.167 -13.007 1.00 97.19 102 GLN A CA 1
ATOM 817 C C . GLN A 1 102 ? 5.703 4.488 -12.950 1.00 97.19 102 GLN A C 1
ATOM 819 O O . GLN A 1 102 ? 5.267 5.189 -12.040 1.00 97.19 102 GLN A O 1
ATOM 824 N N . VAL A 1 103 ? 4.910 3.930 -13.874 1.00 97.50 103 VAL A N 1
ATOM 825 C CA . VAL A 1 103 ? 3.443 4.061 -13.860 1.00 97.50 103 VAL A CA 1
ATOM 826 C C . VAL A 1 103 ? 2.859 3.376 -12.627 1.00 97.50 103 VAL A C 1
ATOM 828 O O . VAL A 1 103 ? 1.997 3.944 -11.965 1.00 97.50 103 VAL A O 1
ATOM 831 N N . ILE A 1 104 ? 3.360 2.188 -12.282 1.00 97.94 104 ILE A N 1
ATOM 832 C CA . ILE A 1 104 ? 2.912 1.434 -11.103 1.00 97.94 104 ILE A CA 1
ATOM 833 C C . ILE A 1 104 ? 3.180 2.215 -9.816 1.00 97.94 104 ILE A C 1
ATOM 835 O O . ILE A 1 104 ? 2.287 2.326 -8.982 1.00 97.94 104 ILE A O 1
ATOM 839 N N . ALA A 1 105 ? 4.376 2.794 -9.663 1.00 97.69 105 ALA A N 1
ATOM 840 C CA . ALA A 1 105 ? 4.705 3.611 -8.497 1.00 97.69 105 ALA A CA 1
ATOM 841 C C . ALA A 1 105 ? 3.694 4.753 -8.306 1.00 97.69 105 ALA A C 1
ATOM 843 O O . ALA A 1 105 ? 3.175 4.934 -7.207 1.00 97.69 105 ALA A O 1
ATOM 844 N N . HIS A 1 106 ? 3.375 5.475 -9.384 1.00 96.56 106 HIS A N 1
ATOM 845 C CA . HIS A 1 106 ? 2.402 6.562 -9.340 1.00 96.56 106 HIS A CA 1
ATOM 846 C C . HIS A 1 106 ? 0.989 6.064 -9.005 1.00 96.56 106 HIS A C 1
ATOM 848 O O . HIS A 1 106 ? 0.373 6.582 -8.081 1.00 96.56 106 HIS A O 1
ATOM 854 N N . ARG A 1 107 ? 0.507 5.017 -9.690 1.00 96.19 107 ARG A N 1
ATOM 855 C CA . ARG A 1 107 ? -0.834 4.446 -9.465 1.00 96.19 107 ARG A CA 1
ATOM 856 C C . ARG A 1 107 ? -1.045 3.937 -8.049 1.00 96.19 107 ARG A C 1
ATOM 858 O O . ARG A 1 107 ? -2.139 4.040 -7.524 1.00 96.19 107 ARG A O 1
ATOM 865 N N . LEU A 1 108 ? -0.002 3.386 -7.439 1.00 96.88 108 LEU A N 1
ATOM 866 C CA . LEU A 1 108 ? -0.078 2.889 -6.074 1.00 96.88 108 LEU A CA 1
ATOM 867 C C . LEU A 1 108 ? 0.133 3.993 -5.035 1.00 96.88 108 LEU A C 1
ATOM 869 O O . LEU A 1 108 ? 0.348 3.644 -3.884 1.00 96.88 108 LEU A O 1
ATOM 873 N N . GLY A 1 109 ? 0.163 5.281 -5.395 1.00 95.19 109 GLY A N 1
ATOM 874 C CA . GLY A 1 109 ? 0.285 6.398 -4.447 1.00 95.19 109 GLY A CA 1
ATOM 875 C C . GLY A 1 109 ? 1.703 6.633 -3.903 1.00 95.19 109 GLY A C 1
ATOM 876 O O . GLY A 1 109 ? 1.879 7.123 -2.788 1.00 95.19 109 GLY A O 1
ATOM 877 N N . PHE A 1 110 ? 2.763 6.201 -4.601 1.00 96.25 110 PHE A N 1
ATOM 878 C CA . PHE A 1 110 ? 4.133 6.537 -4.185 1.00 96.25 110 PHE A CA 1
ATOM 879 C C . PHE A 1 110 ? 4.528 7.918 -4.710 1.00 96.25 110 PHE A C 1
ATOM 881 O O . PHE A 1 110 ? 4.585 8.141 -5.918 1.00 96.25 110 PHE A O 1
ATOM 888 N N . LYS A 1 111 ? 4.917 8.818 -3.799 1.00 94.00 111 LYS A N 1
ATOM 889 C CA . LYS A 1 111 ? 5.386 10.174 -4.145 1.00 94.00 111 LYS A CA 1
ATOM 890 C C . LYS A 1 111 ? 6.645 10.174 -5.012 1.00 94.00 111 LYS A C 1
ATOM 892 O O . LYS A 1 111 ? 6.778 10.992 -5.918 1.00 94.00 111 LYS A O 1
ATOM 897 N N . HIS A 1 112 ? 7.576 9.255 -4.743 1.00 96.56 112 HIS A N 1
ATOM 898 C CA . HIS A 1 112 ? 8.807 9.119 -5.521 1.00 96.56 112 HIS A CA 1
ATOM 899 C C . HIS A 1 112 ? 9.115 7.661 -5.845 1.00 96.56 112 HIS A C 1
ATOM 901 O O . HIS A 1 112 ? 8.940 6.762 -5.018 1.00 96.56 112 HIS A O 1
ATOM 907 N N . TYR A 1 113 ? 9.669 7.449 -7.039 1.00 97.00 113 TYR A N 1
ATOM 908 C CA . TYR A 1 113 ? 10.072 6.130 -7.519 1.00 97.00 113 TYR A CA 1
ATOM 909 C C . TYR A 1 113 ? 11.110 5.451 -6.612 1.00 97.00 113 TYR A C 1
ATOM 911 O O . TYR A 1 113 ? 11.096 4.234 -6.463 1.00 97.00 113 TYR A O 1
ATOM 919 N N . THR A 1 114 ? 11.995 6.213 -5.967 1.00 97.44 114 THR A N 1
ATOM 920 C CA . THR A 1 114 ? 13.016 5.684 -5.045 1.00 97.44 114 THR A CA 1
ATOM 921 C C . THR A 1 114 ? 12.411 5.011 -3.811 1.00 97.44 114 THR A C 1
ATOM 923 O O . THR A 1 114 ? 12.929 3.982 -3.368 1.00 97.44 114 THR A O 1
ATOM 926 N N . HIS A 1 115 ? 11.291 5.533 -3.294 1.00 97.00 115 HIS A N 1
ATOM 927 C CA . HIS A 1 115 ? 10.543 4.895 -2.207 1.00 97.00 115 HIS A CA 1
ATOM 928 C C . HIS A 1 115 ? 9.911 3.590 -2.686 1.00 97.00 115 HIS A C 1
ATOM 930 O O . HIS A 1 115 ? 10.131 2.555 -2.068 1.00 97.00 115 HIS A O 1
ATOM 936 N N . PHE A 1 116 ? 9.226 3.613 -3.834 1.00 98.06 116 PHE A N 1
ATOM 937 C CA . PHE A 1 116 ? 8.669 2.405 -4.450 1.00 98.06 116 PHE A CA 1
ATOM 938 C C . PHE A 1 116 ? 9.738 1.326 -4.683 1.00 98.06 116 PHE A C 1
ATOM 940 O O . PHE A 1 116 ? 9.552 0.166 -4.329 1.00 98.06 116 PHE A O 1
ATOM 947 N N . ALA A 1 117 ? 10.887 1.707 -5.242 1.00 97.75 117 ALA A N 1
ATOM 948 C CA . ALA A 1 117 ? 11.980 0.792 -5.542 1.00 97.75 117 ALA A CA 1
ATOM 949 C C . ALA A 1 117 ? 12.545 0.116 -4.283 1.00 97.75 117 ALA A C 1
ATOM 951 O O . ALA A 1 117 ? 12.804 -1.089 -4.290 1.00 97.75 117 ALA A O 1
ATOM 952 N N . SER A 1 118 ? 12.725 0.894 -3.211 1.00 97.94 118 SER A N 1
ATOM 953 C CA . SER A 1 118 ? 13.166 0.384 -1.909 1.00 97.94 118 SER A CA 1
ATOM 954 C C . SER A 1 118 ? 12.130 -0.557 -1.298 1.00 97.94 118 SER A C 1
ATOM 956 O O . SER A 1 118 ? 12.496 -1.607 -0.774 1.00 97.94 118 SER A O 1
ATOM 958 N N . GLU A 1 119 ? 10.847 -0.219 -1.428 1.00 97.56 119 GLU A N 1
ATOM 959 C CA . GLU A 1 119 ? 9.738 -1.013 -0.903 1.00 97.56 119 GLU A CA 1
ATOM 960 C C . GLU A 1 119 ? 9.634 -2.376 -1.598 1.00 97.56 119 GLU A C 1
ATOM 962 O O . GLU A 1 119 ? 9.584 -3.405 -0.929 1.00 97.56 119 GLU A O 1
ATOM 967 N N . ILE A 1 120 ? 9.712 -2.401 -2.935 1.00 98.12 120 ILE A N 1
ATOM 968 C CA . ILE A 1 120 ? 9.731 -3.639 -3.730 1.00 98.12 120 ILE A CA 1
ATOM 969 C C . ILE A 1 120 ? 10.897 -4.533 -3.317 1.00 98.12 120 ILE A C 1
ATOM 971 O O . ILE A 1 120 ? 10.699 -5.724 -3.078 1.00 98.12 120 ILE A O 1
ATOM 975 N N . LYS A 1 121 ? 12.101 -3.960 -3.190 1.00 97.94 121 LYS A N 1
ATOM 976 C CA . LYS A 1 121 ? 13.276 -4.716 -2.754 1.00 97.94 121 LYS A CA 1
ATOM 977 C C . LYS A 1 121 ? 13.087 -5.266 -1.343 1.00 97.94 121 LYS A C 1
ATOM 979 O O . LYS A 1 121 ? 13.392 -6.425 -1.115 1.00 97.94 121 LYS A O 1
ATOM 984 N N . SER A 1 122 ? 12.576 -4.461 -0.413 1.00 97.94 122 SER A N 1
ATOM 985 C CA . SER A 1 122 ? 12.337 -4.900 0.965 1.00 97.94 122 SER A CA 1
ATOM 986 C C . SER A 1 122 ? 11.279 -5.997 1.065 1.00 97.94 122 SER A C 1
ATOM 988 O O . SER A 1 122 ? 11.375 -6.815 1.974 1.00 97.94 122 SER A O 1
ATOM 990 N N . TYR A 1 123 ? 10.256 -5.979 0.210 1.00 97.69 123 TYR A N 1
ATOM 991 C CA . TYR A 1 123 ? 9.123 -6.895 0.317 1.00 97.69 123 TYR A CA 1
ATOM 992 C C . TYR A 1 123 ? 9.343 -8.212 -0.437 1.00 97.69 123 TYR A C 1
ATOM 994 O O . TYR A 1 123 ? 9.008 -9.277 0.071 1.00 97.69 123 TYR A O 1
ATOM 1002 N N . PHE A 1 124 ? 9.903 -8.148 -1.649 1.00 96.19 124 PHE A N 1
ATOM 1003 C CA . PHE A 1 124 ? 10.106 -9.314 -2.517 1.00 96.19 124 PHE A CA 1
ATOM 1004 C C . PHE A 1 124 ? 11.538 -9.853 -2.509 1.00 96.19 124 PHE A C 1
ATOM 1006 O O . PHE A 1 124 ? 11.810 -10.825 -3.207 1.00 96.19 124 PHE A O 1
ATOM 1013 N N . ASP A 1 125 ? 12.450 -9.197 -1.788 1.00 96.94 125 ASP A N 1
ATOM 1014 C CA . ASP A 1 125 ? 13.890 -9.488 -1.785 1.00 96.94 125 ASP A CA 1
ATOM 1015 C C . ASP A 1 125 ? 14.527 -9.461 -3.192 1.00 96.94 125 ASP A C 1
ATOM 1017 O O . ASP A 1 125 ? 15.524 -10.115 -3.488 1.00 96.94 125 ASP A O 1
ATOM 1021 N N . LEU A 1 126 ? 13.936 -8.673 -4.099 1.00 95.38 126 LEU A N 1
ATOM 1022 C CA . LEU A 1 126 ? 14.368 -8.539 -5.489 1.00 95.38 126 LEU A CA 1
ATOM 1023 C C . LEU A 1 126 ? 14.452 -7.063 -5.895 1.00 95.38 126 LEU A C 1
ATOM 1025 O O . LEU A 1 126 ? 13.499 -6.308 -5.695 1.00 95.38 126 LEU A O 1
ATOM 1029 N N . PRO A 1 127 ? 15.547 -6.622 -6.542 1.00 95.56 127 PRO A N 1
ATOM 1030 C CA . PRO A 1 127 ? 15.605 -5.298 -7.149 1.00 95.56 127 PRO A CA 1
ATOM 1031 C C . PRO A 1 127 ? 14.468 -5.094 -8.168 1.00 95.56 127 PRO A C 1
ATOM 1033 O O . PRO A 1 127 ? 14.142 -6.035 -8.896 1.00 95.56 127 PRO A O 1
ATOM 1036 N N . PRO A 1 128 ? 13.923 -3.873 -8.337 1.00 95.75 128 PRO A N 1
ATOM 1037 C CA . PRO A 1 128 ? 12.703 -3.650 -9.123 1.00 95.75 128 PRO A CA 1
ATOM 1038 C C . PRO A 1 128 ? 12.737 -4.202 -10.554 1.00 95.75 128 PRO A C 1
ATOM 1040 O O . PRO A 1 128 ? 11.765 -4.790 -11.016 1.00 95.75 128 PRO A O 1
ATOM 1043 N N . ARG A 1 129 ? 13.873 -4.075 -11.255 1.00 95.94 129 ARG A N 1
ATOM 1044 C CA . ARG A 1 129 ? 14.036 -4.623 -12.615 1.00 95.94 129 ARG A CA 1
ATOM 1045 C C . ARG A 1 129 ? 14.021 -6.154 -12.642 1.00 95.94 129 ARG A C 1
ATOM 1047 O O . ARG A 1 129 ? 13.469 -6.741 -13.568 1.00 95.94 129 ARG A O 1
ATOM 1054 N N . GLN A 1 130 ? 14.626 -6.799 -11.644 1.00 96.94 130 GLN A N 1
ATOM 1055 C CA . GLN A 1 130 ? 14.627 -8.260 -11.534 1.00 96.94 130 GLN A CA 1
ATOM 1056 C C . GLN A 1 130 ? 13.244 -8.772 -11.142 1.00 96.94 130 GLN A C 1
ATOM 1058 O O . GLN A 1 130 ? 12.764 -9.723 -11.750 1.00 96.94 130 GLN A O 1
ATOM 1063 N N . PHE A 1 131 ? 12.576 -8.088 -10.211 1.00 96.94 131 PHE A N 1
ATOM 1064 C CA . PHE A 1 131 ? 11.172 -8.324 -9.892 1.00 96.94 131 PHE A CA 1
ATOM 1065 C C . PHE A 1 131 ? 10.297 -8.248 -11.152 1.00 96.94 131 PHE A C 1
ATOM 1067 O O . PHE A 1 131 ? 9.579 -9.197 -11.450 1.00 96.94 131 PHE A O 1
ATOM 1074 N N . GLN A 1 132 ? 10.430 -7.182 -11.953 1.00 96.81 132 GLN A N 1
ATOM 1075 C CA . GLN A 1 132 ? 9.663 -7.019 -13.190 1.00 96.81 132 GLN A CA 1
ATOM 1076 C C . GLN A 1 132 ? 9.883 -8.174 -14.174 1.00 96.81 132 GLN A C 1
ATOM 1078 O O . GLN A 1 132 ? 8.926 -8.725 -14.715 1.00 96.81 132 GLN A O 1
ATOM 1083 N N . LYS A 1 133 ? 11.148 -8.555 -14.391 1.00 96.19 133 LYS A N 1
ATOM 1084 C CA . LYS A 1 133 ? 11.510 -9.673 -15.269 1.00 96.19 133 LYS A CA 1
ATOM 1085 C C . LYS A 1 133 ? 10.951 -11.000 -14.751 1.00 96.19 133 LYS A C 1
ATOM 1087 O O . LYS A 1 133 ? 10.414 -11.766 -15.540 1.00 96.19 133 LYS A O 1
ATOM 1092 N N . SER A 1 134 ? 11.074 -11.253 -13.448 1.00 95.69 134 SER A N 1
ATOM 1093 C CA . SER A 1 134 ? 10.601 -12.478 -12.796 1.00 95.69 134 SER A CA 1
ATOM 1094 C C . SER A 1 134 ? 9.091 -12.647 -12.952 1.00 95.69 134 SER A C 1
ATOM 1096 O O . SER A 1 134 ? 8.629 -13.676 -13.434 1.00 95.69 134 SER A O 1
ATOM 1098 N N . VAL A 1 135 ? 8.319 -11.600 -12.647 1.00 95.25 135 VAL A N 1
ATOM 1099 C CA . VAL A 1 135 ? 6.855 -11.633 -12.770 1.00 95.25 135 VAL A CA 1
ATOM 1100 C C . VAL A 1 135 ? 6.417 -11.845 -14.222 1.00 95.25 135 VAL A C 1
ATOM 1102 O O . VAL A 1 135 ? 5.563 -12.686 -14.474 1.00 95.25 135 VAL A O 1
ATOM 1105 N N . ARG A 1 136 ? 7.032 -11.149 -15.187 1.00 93.19 136 ARG A N 1
ATOM 1106 C CA . ARG A 1 136 ? 6.709 -11.322 -16.615 1.00 93.19 136 ARG A CA 1
ATOM 1107 C C . ARG A 1 136 ? 7.100 -12.694 -17.163 1.00 93.19 136 ARG A C 1
ATOM 1109 O O . ARG A 1 136 ? 6.441 -13.196 -18.057 1.00 93.19 136 ARG A O 1
ATOM 1116 N N . ALA A 1 137 ? 8.153 -13.313 -16.633 1.00 91.00 137 ALA A N 1
ATOM 1117 C CA . ALA A 1 137 ? 8.541 -14.664 -17.035 1.00 91.00 137 ALA A CA 1
ATOM 1118 C C . ALA A 1 137 ? 7.551 -15.738 -16.545 1.00 91.00 137 ALA A C 1
ATOM 1120 O O . ALA A 1 137 ? 7.426 -16.778 -17.181 1.00 91.00 137 ALA A O 1
ATOM 1121 N N . LEU A 1 138 ? 6.858 -15.494 -15.426 1.00 84.38 138 LEU A N 1
ATOM 1122 C CA . LEU A 1 138 ? 5.845 -16.401 -14.868 1.00 84.38 138 LEU A CA 1
ATOM 1123 C C . LEU A 1 138 ? 4.495 -16.319 -15.595 1.00 84.38 138 LEU A C 1
ATOM 1125 O O . LEU A 1 138 ? 3.714 -17.264 -15.530 1.00 84.38 138 LEU A O 1
ATOM 1129 N N . CYS A 1 139 ? 4.235 -15.213 -16.289 1.00 67.50 139 CYS A N 1
ATOM 1130 C CA . CYS A 1 139 ? 3.074 -15.025 -17.152 1.00 67.50 139 CYS A CA 1
ATOM 1131 C C . CYS A 1 139 ? 3.554 -14.842 -18.598 1.00 67.50 139 CYS A C 1
ATOM 1133 O O . CYS A 1 139 ? 3.545 -13.713 -19.089 1.00 67.50 139 CYS A O 1
ATOM 1135 N N . PRO A 1 140 ? 4.029 -15.906 -19.278 1.00 55.22 140 PRO A N 1
ATOM 1136 C CA . PRO A 1 140 ? 4.284 -15.813 -20.703 1.00 55.22 140 PRO A CA 1
ATOM 1137 C C . PRO A 1 140 ? 2.947 -15.524 -21.391 1.00 55.22 140 PRO A C 1
ATOM 1139 O O . PRO A 1 140 ? 2.037 -16.352 -21.360 1.00 55.22 140 PRO A O 1
ATOM 1142 N N . GLU A 1 141 ? 2.823 -14.319 -21.944 1.00 55.78 141 GLU A N 1
ATOM 1143 C CA . GLU A 1 141 ? 1.788 -13.959 -22.914 1.00 55.78 141 GLU A CA 1
ATOM 1144 C C . GLU A 1 141 ? 1.673 -15.123 -23.919 1.00 55.78 141 GLU A C 1
ATOM 1146 O O . GLU A 1 141 ? 2.677 -15.519 -24.521 1.00 55.78 141 GLU A O 1
ATOM 1151 N N . THR A 1 142 ? 0.490 -15.734 -24.011 1.00 45.12 142 THR A N 1
ATOM 1152 C CA . THR A 1 142 ? 0.141 -16.644 -25.118 1.00 45.12 142 THR A CA 1
ATOM 1153 C C . THR A 1 142 ? -0.310 -15.794 -26.293 1.00 45.12 142 THR A C 1
ATOM 1155 O O . THR A 1 142 ? 0.005 -16.168 -27.442 1.00 45.12 142 THR A O 1
#

Radius of gyration: 19.48 Å; chains: 1; bounding box: 51×28×62 Å